Protein AF-A0A7V4DFW7-F1 (afdb_monomer_lite)

Organism: NCBI:txid1454726

Foldseek 3Di:
DVVVVVVVVVVLVCVLVVLVVCLVVCCVVVVDDSVVSVVVSVVSNVVSVVCVVVVVVVVVVVVVVD

Radius of gyration: 15.9 Å; chains: 1; bounding box: 38×12×40 Å

Secondary structure (DSSP, 8-state):
-HHHHHHHHHHHHHHHHTTTTTHHHHHHHH---HHHHHHHHHHHHHHHHHHHHHHHHHHHHHHTT-

Structure (mmCIF, N/CA/C/O backbone):
data_AF-A0A7V4DFW7-F1
#
_entry.id   AF-A0A7V4DFW7-F1
#
loop_
_atom_site.group_PDB
_atom_site.id
_atom_site.type_symbol
_atom_site.label_atom_id
_atom_site.label_alt_id
_atom_site.label_comp_id
_atom_site.label_asym_id
_atom_site.label_entity_id
_atom_site.label_seq_id
_atom_site.pdbx_PDB_ins_code
_atom_site.Cartn_x
_atom_site.Cartn_y
_atom_site.Cartn_z
_atom_site.occupancy
_atom_site.B_iso_or_equiv
_atom_site.auth_seq_id
_atom_site.auth_comp_id
_atom_site.auth_asym_id
_atom_site.auth_atom_id
_atom_site.pdbx_PDB_model_num
ATOM 1 N N . MET A 1 1 ? 10.296 -7.616 -23.096 1.00 69.31 1 MET A N 1
ATOM 2 C CA . MET A 1 1 ? 10.674 -6.831 -21.899 1.00 69.31 1 MET A CA 1
ATOM 3 C C . MET A 1 1 ? 9.549 -5.917 -21.416 1.00 69.31 1 MET A C 1
ATOM 5 O O . MET A 1 1 ? 9.123 -6.072 -20.282 1.00 69.31 1 MET A O 1
ATOM 9 N N . ALA A 1 2 ? 9.018 -5.025 -22.265 1.00 79.69 2 ALA A N 1
ATOM 10 C CA . ALA A 1 2 ? 7.998 -4.040 -21.875 1.00 79.69 2 ALA A CA 1
ATOM 11 C C . ALA A 1 2 ? 6.723 -4.650 -21.258 1.00 79.69 2 ALA A C 1
ATOM 13 O O . ALA A 1 2 ? 6.241 -4.156 -20.248 1.00 79.69 2 ALA A O 1
ATOM 14 N N . PHE A 1 3 ? 6.226 -5.766 -21.800 1.00 82.88 3 PHE A N 1
ATOM 15 C CA . PHE A 1 3 ? 5.050 -6.455 -21.252 1.00 82.88 3 PHE A CA 1
ATOM 16 C C . PHE A 1 3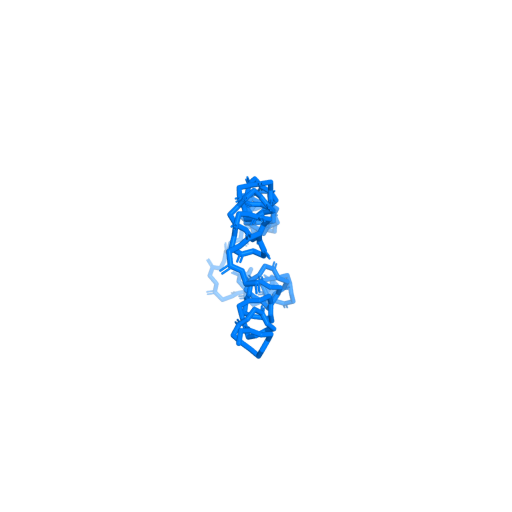 ? 5.265 -6.995 -19.826 1.00 82.88 3 PHE A C 1
ATOM 18 O O . PHE A 1 3 ? 4.373 -6.905 -18.991 1.00 82.88 3 PHE A O 1
ATOM 25 N N . LEU A 1 4 ? 6.462 -7.510 -19.520 1.00 83.94 4 LEU A N 1
ATOM 26 C CA . LEU A 1 4 ? 6.794 -7.998 -18.176 1.00 83.94 4 LEU A CA 1
ATOM 27 C C . LEU A 1 4 ? 6.924 -6.844 -17.175 1.00 83.94 4 LEU A C 1
ATOM 29 O O . LEU A 1 4 ? 6.465 -6.969 -16.046 1.00 83.94 4 LEU A O 1
ATOM 33 N N . LEU A 1 5 ? 7.500 -5.714 -17.601 1.00 82.50 5 LEU A N 1
ATOM 34 C CA . LEU A 1 5 ? 7.562 -4.496 -16.785 1.00 82.50 5 LEU A CA 1
ATOM 35 C C . LEU A 1 5 ? 6.163 -3.927 -16.523 1.00 82.50 5 LEU A C 1
ATOM 37 O O . LEU A 1 5 ? 5.866 -3.546 -15.395 1.00 82.50 5 LEU A O 1
ATOM 41 N N . PHE A 1 6 ? 5.290 -3.935 -17.535 1.00 87.44 6 PHE A N 1
ATOM 42 C CA . PHE A 1 6 ? 3.885 -3.560 -17.388 1.00 87.44 6 PHE A CA 1
ATOM 43 C C . PHE A 1 6 ? 3.170 -4.443 -16.360 1.00 87.44 6 PHE A C 1
ATOM 45 O O . PHE A 1 6 ? 2.568 -3.913 -15.432 1.00 87.44 6 PHE A O 1
ATOM 52 N N . LEU A 1 7 ? 3.266 -5.773 -16.487 1.00 88.94 7 LEU A N 1
ATOM 53 C CA . LEU A 1 7 ? 2.649 -6.693 -15.528 1.00 88.94 7 LEU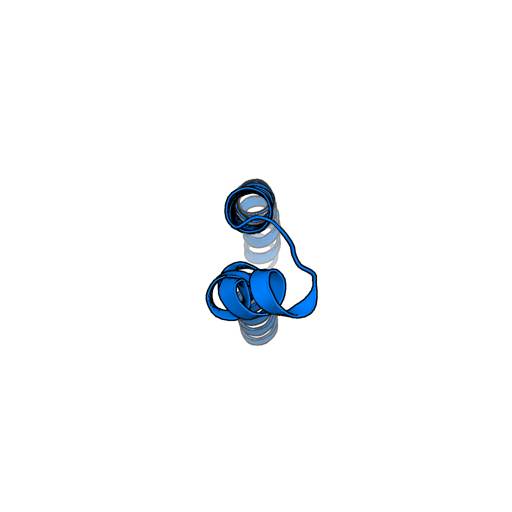 A CA 1
ATOM 54 C C . LEU A 1 7 ? 3.180 -6.458 -14.113 1.00 88.94 7 LEU A C 1
ATOM 56 O O . LEU A 1 7 ? 2.397 -6.400 -13.170 1.00 88.94 7 LEU A O 1
ATOM 60 N N . PHE A 1 8 ? 4.494 -6.284 -13.965 1.00 85.56 8 PHE A N 1
ATOM 61 C CA . PHE A 1 8 ? 5.106 -6.002 -12.672 1.00 85.56 8 PHE A CA 1
ATOM 62 C C . PHE A 1 8 ? 4.550 -4.719 -12.039 1.00 85.56 8 PHE A C 1
ATOM 64 O O . PHE A 1 8 ? 4.109 -4.756 -10.893 1.00 85.56 8 PHE A O 1
ATOM 71 N N . HIS A 1 9 ? 4.509 -3.606 -12.779 1.00 85.56 9 HIS A N 1
ATOM 72 C CA . HIS A 1 9 ? 3.922 -2.358 -12.283 1.00 85.56 9 HIS A CA 1
ATOM 73 C C . HIS A 1 9 ? 2.443 -2.505 -11.950 1.00 85.56 9 HIS A C 1
ATOM 75 O O . HIS A 1 9 ? 2.037 -2.127 -10.857 1.00 85.56 9 HIS A O 1
ATOM 81 N N . PHE A 1 10 ? 1.664 -3.146 -12.823 1.00 89.88 10 PHE A N 1
ATOM 82 C CA . PHE A 1 10 ? 0.251 -3.402 -12.566 1.00 89.88 10 PHE A CA 1
ATOM 83 C C . PHE A 1 10 ? 0.035 -4.141 -11.238 1.00 89.88 10 PHE A C 1
ATOM 85 O O . PHE A 1 10 ? -0.795 -3.723 -10.434 1.00 89.88 10 PHE A O 1
ATOM 92 N N . PHE A 1 11 ? 0.794 -5.209 -10.973 1.00 89.00 11 PHE A N 1
ATOM 93 C CA . PHE A 1 11 ? 0.661 -5.971 -9.729 1.00 89.00 11 PHE A CA 1
ATOM 94 C C . PHE A 1 11 ? 1.084 -5.175 -8.493 1.00 89.00 11 PHE A C 1
ATOM 96 O O . PHE A 1 11 ? 0.428 -5.284 -7.458 1.00 89.00 11 PHE A O 1
ATOM 103 N N . VAL A 1 12 ? 2.154 -4.384 -8.581 1.00 85.38 12 VAL A N 1
ATOM 104 C CA . VAL A 1 12 ? 2.633 -3.561 -7.459 1.00 85.38 12 VAL A CA 1
ATOM 105 C C . VAL A 1 12 ? 1.648 -2.430 -7.146 1.00 85.38 12 VAL A C 1
ATOM 107 O O . VAL A 1 12 ? 1.307 -2.214 -5.979 1.00 85.38 12 VAL A O 1
ATOM 110 N N . ASP A 1 13 ? 1.132 -1.752 -8.167 1.00 85.81 13 ASP A N 1
ATOM 111 C CA . ASP A 1 13 ? 0.148 -0.677 -8.011 1.00 85.81 13 ASP A CA 1
ATOM 112 C C . ASP A 1 13 ? -1.180 -1.224 -7.481 1.00 85.81 13 ASP A C 1
ATOM 114 O O . ASP A 1 13 ? -1.781 -0.651 -6.568 1.00 85.81 13 ASP A O 1
ATOM 118 N N . TRP A 1 14 ? -1.604 -2.384 -7.989 1.00 88.19 14 TRP A N 1
ATOM 119 C CA . TRP A 1 14 ? -2.762 -3.095 -7.467 1.00 88.19 14 TRP A CA 1
ATOM 120 C C . TRP A 1 14 ? -2.556 -3.478 -5.997 1.00 88.19 14 TRP A C 1
ATOM 122 O O . TRP A 1 14 ? -3.366 -3.100 -5.159 1.00 88.19 14 TRP A O 1
ATOM 132 N N . ALA A 1 15 ? -1.456 -4.145 -5.641 1.00 86.06 15 ALA A N 1
ATOM 133 C CA . ALA A 1 15 ? -1.212 -4.607 -4.271 1.00 86.06 15 ALA A CA 1
ATOM 134 C C . ALA A 1 15 ? -1.062 -3.462 -3.253 1.00 86.06 15 ALA A C 1
ATOM 136 O O . ALA A 1 15 ? -1.426 -3.627 -2.090 1.00 86.06 15 ALA A O 1
ATOM 137 N N . SER A 1 16 ? -0.543 -2.308 -3.675 1.00 83.75 16 SER A N 1
ATOM 138 C CA . SER A 1 16 ? -0.394 -1.129 -2.811 1.00 83.75 16 SER A CA 1
ATOM 139 C C . SER A 1 16 ? -1.690 -0.329 -2.656 1.00 83.75 16 SER A C 1
ATOM 141 O O . SER A 1 16 ? -1.941 0.217 -1.582 1.00 83.75 16 SER A O 1
ATOM 143 N N . SER A 1 17 ? -2.543 -0.296 -3.684 1.00 84.25 17 SER A N 1
ATOM 144 C CA . SER A 1 17 ? -3.779 0.503 -3.682 1.00 84.25 17 SER A CA 1
ATOM 145 C C . SER A 1 17 ? -5.009 -0.280 -3.216 1.00 84.25 17 SER A C 1
ATOM 147 O O . SER A 1 17 ? -5.934 0.294 -2.644 1.00 84.25 17 SER A O 1
ATOM 149 N N . PHE A 1 18 ? -5.031 -1.596 -3.429 1.00 87.62 18 PHE A N 1
ATOM 150 C CA . PHE A 1 18 ? -6.160 -2.476 -3.115 1.00 87.62 18 PHE A CA 1
ATOM 151 C C . PHE A 1 18 ? -6.499 -2.615 -1.615 1.00 87.62 18 PHE A C 1
ATOM 153 O O . PHE A 1 18 ? -7.680 -2.754 -1.292 1.00 87.62 18 PHE A O 1
ATOM 160 N N . PRO A 1 19 ? -5.548 -2.527 -0.665 1.00 87.62 19 PRO A N 1
ATOM 161 C CA . PRO A 1 19 ? -5.870 -2.583 0.762 1.00 87.62 19 PRO A CA 1
ATOM 162 C C . PRO A 1 19 ? -6.737 -1.417 1.257 1.00 87.62 19 PRO A C 1
ATOM 164 O O . PRO A 1 19 ? -7.498 -1.587 2.208 1.00 87.62 19 PRO A O 1
ATOM 167 N N . ALA A 1 20 ? -6.655 -0.243 0.620 1.00 88.56 20 ALA A N 1
ATOM 168 C CA . ALA A 1 20 ? -7.402 0.947 1.027 1.00 88.56 20 ALA A CA 1
ATOM 169 C C . ALA A 1 20 ? -8.936 0.776 0.966 1.00 88.56 20 ALA A C 1
ATOM 171 O O . ALA A 1 20 ? -9.588 0.985 1.992 1.00 88.56 20 ALA A O 1
ATOM 172 N N . PRO A 1 21 ? -9.543 0.351 -0.162 1.00 92.25 21 PRO A N 1
ATOM 173 C CA . PRO A 1 21 ? -10.985 0.107 -0.233 1.00 92.25 21 PRO A CA 1
ATOM 174 C C . PRO A 1 21 ? -11.456 -1.073 0.629 1.00 92.25 21 PRO A C 1
ATOM 176 O O . PRO A 1 21 ? -12.622 -1.107 1.009 1.00 92.25 21 PRO A O 1
ATOM 179 N N . LEU A 1 22 ? -10.572 -2.014 0.984 1.00 91.62 22 LEU A N 1
ATOM 180 C CA . LEU A 1 22 ? -10.883 -3.108 1.915 1.00 91.62 22 LEU A CA 1
ATOM 181 C C . LEU A 1 22 ? -10.831 -2.688 3.392 1.00 91.62 22 LEU A C 1
ATOM 183 O O . LEU A 1 22 ? -11.203 -3.469 4.267 1.00 91.62 22 LEU A O 1
ATOM 187 N N . GLY A 1 23 ? -10.412 -1.455 3.686 1.00 92.31 23 GLY A N 1
ATOM 188 C CA . GLY A 1 23 ? -10.315 -0.930 5.045 1.00 92.31 23 GLY A CA 1
ATOM 189 C C . GLY A 1 23 ? -11.573 -1.157 5.899 1.00 92.31 23 GLY A C 1
ATOM 190 O O . GLY A 1 23 ? -11.444 -1.714 6.991 1.00 92.31 23 GLY A O 1
ATOM 191 N N . PRO A 1 24 ? -12.786 -0.802 5.422 1.00 94.38 24 PRO A N 1
ATOM 192 C CA . PRO A 1 24 ? -14.031 -1.038 6.156 1.00 94.38 24 PRO A CA 1
ATOM 193 C C . PRO A 1 24 ? -14.280 -2.517 6.472 1.00 94.38 24 PRO A C 1
ATOM 195 O O . PRO A 1 24 ? -14.641 -2.840 7.599 1.00 94.38 24 PRO A O 1
ATOM 198 N N . TYR A 1 25 ? -14.005 -3.415 5.520 1.00 94.50 25 TYR A N 1
ATOM 199 C CA . TYR A 1 25 ? -14.128 -4.860 5.728 1.00 94.50 25 TYR A CA 1
ATOM 200 C C . TYR A 1 25 ? -13.196 -5.344 6.843 1.00 94.50 25 TYR A C 1
ATOM 202 O O . TYR A 1 25 ? -13.605 -6.131 7.694 1.00 94.50 25 TYR A O 1
ATOM 210 N N . PHE A 1 26 ? -11.957 -4.843 6.891 1.00 93.62 26 PHE A N 1
ATOM 211 C CA . PHE A 1 26 ? -11.024 -5.223 7.950 1.00 93.62 26 PHE A CA 1
ATOM 212 C C . PHE A 1 26 ? -11.457 -4.737 9.335 1.00 93.62 26 PHE A C 1
ATOM 214 O O . PHE A 1 26 ? -11.263 -5.441 10.327 1.00 93.62 26 PHE A O 1
ATOM 221 N N . VAL A 1 27 ? -12.062 -3.553 9.404 1.00 95.38 27 VAL A N 1
ATOM 222 C CA . VAL A 1 27 ? -12.612 -3.005 10.649 1.00 95.38 27 VAL A CA 1
ATOM 223 C C . VAL A 1 27 ? -13.815 -3.826 11.116 1.00 95.38 27 VAL A C 1
ATOM 225 O O . VAL A 1 27 ? -13.883 -4.191 12.286 1.00 95.38 27 VAL A O 1
ATOM 228 N N . GLU A 1 28 ? -14.741 -4.145 10.213 1.00 96.31 28 GLU A N 1
ATOM 229 C CA . GLU A 1 28 ? -15.988 -4.837 10.548 1.00 96.31 28 GLU A CA 1
ATOM 230 C C . GLU A 1 28 ? -15.770 -6.322 10.865 1.00 96.31 28 GLU A C 1
ATOM 232 O O . GLU A 1 28 ? -16.243 -6.807 11.890 1.00 96.31 28 GLU A O 1
ATOM 237 N N . HIS A 1 29 ? -15.021 -7.039 10.023 1.00 97.00 29 HIS A N 1
ATOM 238 C CA . HIS A 1 29 ? -14.882 -8.493 10.122 1.00 97.00 29 HIS A CA 1
ATOM 239 C C . HIS A 1 29 ? -13.840 -8.939 11.155 1.00 97.00 29 HIS A C 1
ATOM 241 O O . HIS A 1 29 ? -14.020 -9.959 11.815 1.00 97.00 29 HIS A O 1
ATOM 247 N N . TYR A 1 30 ? -12.747 -8.183 11.311 1.00 94.69 30 TYR A N 1
ATOM 248 C CA . TYR A 1 30 ? -11.667 -8.520 12.250 1.00 94.69 30 TYR A CA 1
ATOM 249 C C . TYR A 1 30 ? -11.679 -7.655 13.516 1.00 94.69 30 TYR A C 1
ATOM 251 O O . TYR A 1 30 ? -10.766 -7.766 14.335 1.00 94.69 30 TYR A O 1
ATOM 259 N N . HIS A 1 31 ? -12.683 -6.784 13.679 1.00 95.19 31 HIS A N 1
ATOM 260 C CA . HIS A 1 31 ? -12.808 -5.855 14.809 1.00 95.19 31 HIS A CA 1
ATOM 261 C C . HIS A 1 31 ? -11.548 -5.007 15.049 1.00 95.19 31 HIS A C 1
ATOM 263 O O . HIS A 1 31 ? -11.226 -4.628 16.179 1.00 95.19 31 HIS A O 1
ATOM 269 N N . LEU A 1 32 ? -10.805 -4.711 13.980 1.00 95.19 32 LEU A N 1
ATOM 270 C CA . LEU A 1 32 ? -9.603 -3.891 14.054 1.00 95.19 32 LEU A CA 1
ATOM 271 C C . LEU A 1 32 ? -9.980 -2.418 14.195 1.00 95.19 32 LEU A C 1
ATOM 273 O O . LEU A 1 32 ? -10.942 -1.941 13.597 1.00 95.19 32 LEU A O 1
ATOM 277 N N . SER A 1 33 ? -9.174 -1.657 14.936 1.00 96.00 33 SER A N 1
ATOM 278 C CA . SER A 1 33 ? -9.365 -0.208 14.981 1.00 96.00 33 SER A CA 1
ATOM 279 C C . SER A 1 33 ? -9.072 0.416 13.613 1.00 96.00 33 SER A C 1
ATOM 281 O O . SER A 1 33 ? -8.122 0.026 12.925 1.00 96.00 33 SER A O 1
ATOM 283 N N . THR A 1 34 ? -9.825 1.452 13.246 1.00 94.06 34 THR A N 1
ATOM 284 C CA . THR A 1 34 ? -9.579 2.249 12.033 1.00 94.06 34 THR A CA 1
ATOM 285 C C . THR A 1 34 ? -8.155 2.797 11.979 1.00 94.06 34 THR A C 1
ATOM 287 O O . THR A 1 34 ? -7.561 2.843 10.905 1.00 94.06 34 THR A O 1
ATOM 290 N N . LYS A 1 35 ? -7.573 3.154 13.133 1.00 95.81 35 LYS A N 1
ATOM 291 C CA . LYS A 1 35 ? -6.179 3.609 13.242 1.00 95.81 35 LYS A CA 1
ATOM 292 C C . LYS A 1 35 ? -5.179 2.505 12.889 1.00 95.81 35 LYS A C 1
ATOM 294 O O . LYS A 1 35 ? -4.179 2.774 12.233 1.00 95.81 35 LYS A O 1
ATOM 299 N N . THR A 1 36 ? -5.430 1.273 13.324 1.00 95.31 36 THR A N 1
ATOM 300 C CA . THR A 1 36 ? -4.563 0.125 13.019 1.00 95.31 36 THR A CA 1
ATOM 301 C C . THR A 1 36 ? -4.583 -0.179 11.524 1.00 95.31 36 THR A C 1
ATOM 303 O O . THR A 1 36 ? -3.528 -0.351 10.916 1.00 95.31 36 THR A O 1
ATOM 306 N N . VAL A 1 37 ? -5.773 -0.192 10.919 1.00 95.12 37 VAL A N 1
ATOM 307 C CA . VAL A 1 37 ? -5.947 -0.464 9.485 1.00 95.12 37 VAL A CA 1
ATOM 308 C C . VAL A 1 37 ? -5.300 0.632 8.634 1.00 95.12 37 VAL A C 1
ATOM 310 O O . VAL A 1 37 ? -4.537 0.326 7.719 1.00 95.12 37 VAL A O 1
ATOM 313 N N . SER A 1 38 ? -5.514 1.908 8.967 1.00 93.94 38 SER A N 1
ATOM 314 C CA . SER A 1 38 ? -4.890 3.019 8.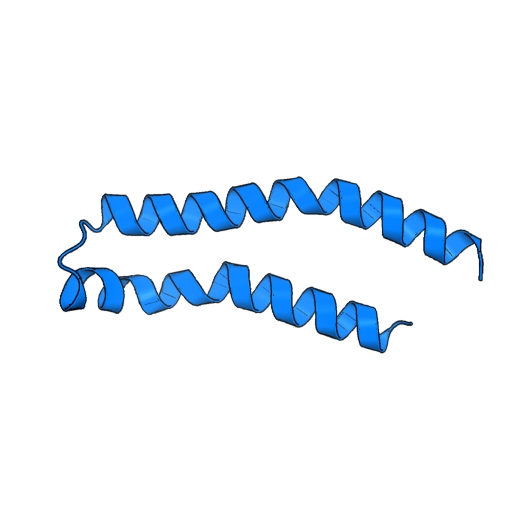237 1.00 93.94 38 SER A CA 1
ATOM 315 C C . SER A 1 38 ? -3.367 3.050 8.387 1.00 93.94 38 SER A C 1
ATOM 317 O O . SER A 1 38 ? -2.668 3.343 7.414 1.00 93.94 38 SER A O 1
ATOM 319 N N . ALA A 1 39 ? -2.835 2.684 9.558 1.00 95.62 39 ALA A N 1
ATOM 320 C CA . ALA A 1 39 ? -1.397 2.546 9.771 1.00 95.62 39 ALA A CA 1
ATOM 321 C C . ALA A 1 39 ? -0.803 1.417 8.915 1.00 95.62 39 ALA A C 1
ATOM 323 O O . ALA A 1 39 ? 0.242 1.617 8.300 1.00 95.62 39 ALA A O 1
ATOM 324 N N . ALA A 1 40 ? -1.478 0.268 8.818 1.00 92.94 40 ALA A N 1
ATOM 325 C CA . ALA A 1 40 ? -1.035 -0.847 7.982 1.00 92.94 40 ALA A CA 1
ATOM 326 C C . ALA A 1 40 ? -1.032 -0.483 6.486 1.00 92.94 40 ALA A C 1
ATOM 328 O O . ALA A 1 40 ? -0.039 -0.721 5.802 1.00 92.94 40 ALA A O 1
ATOM 329 N N . ILE A 1 41 ? -2.100 0.155 5.992 1.00 92.50 41 ILE A N 1
ATOM 330 C CA . ILE A 1 41 ? -2.181 0.631 4.599 1.00 92.50 41 ILE A CA 1
ATOM 331 C C . ILE A 1 41 ? -1.062 1.643 4.311 1.00 92.50 41 ILE A C 1
ATOM 333 O O . ILE A 1 41 ? -0.350 1.525 3.315 1.00 92.50 41 ILE A O 1
ATOM 337 N N . THR A 1 42 ? -0.860 2.607 5.212 1.00 92.38 42 THR A N 1
ATOM 338 C CA . THR A 1 42 ? 0.214 3.605 5.087 1.00 92.38 42 THR A CA 1
ATOM 339 C C . THR A 1 42 ? 1.594 2.949 5.080 1.00 92.38 42 THR A C 1
ATOM 341 O O . THR A 1 42 ? 2.444 3.312 4.270 1.00 92.38 42 THR A O 1
ATOM 344 N N . ALA A 1 43 ? 1.820 1.960 5.948 1.00 92.38 43 ALA A N 1
ATOM 345 C CA . ALA A 1 43 ? 3.078 1.227 6.007 1.00 92.38 43 ALA A CA 1
ATOM 346 C C . ALA A 1 43 ? 3.354 0.466 4.704 1.00 92.38 43 ALA A C 1
ATOM 348 O O . ALA A 1 43 ? 4.482 0.501 4.219 1.00 92.38 43 ALA A O 1
ATOM 349 N N . LEU A 1 44 ? 2.340 -0.160 4.097 1.00 89.38 44 LEU A N 1
ATOM 350 C CA . LEU A 1 44 ? 2.479 -0.819 2.794 1.00 89.38 44 LEU A CA 1
ATOM 351 C C . LEU A 1 44 ? 2.867 0.174 1.692 1.00 89.38 44 LEU A C 1
ATOM 353 O O . LEU A 1 44 ? 3.797 -0.097 0.932 1.00 89.38 44 LEU A O 1
ATOM 357 N N . GLY A 1 45 ? 2.217 1.340 1.639 1.00 88.94 45 GLY A N 1
ATOM 358 C CA . GLY A 1 45 ? 2.567 2.396 0.683 1.00 88.94 45 GLY A CA 1
ATOM 359 C C . GLY A 1 45 ? 3.988 2.935 0.884 1.00 88.94 45 GLY A C 1
ATOM 360 O O . GLY A 1 45 ? 4.733 3.110 -0.079 1.00 88.94 45 GLY A O 1
ATOM 361 N N . PHE A 1 46 ? 4.396 3.139 2.138 1.00 90.94 46 PHE A N 1
ATOM 362 C CA . PHE A 1 46 ? 5.746 3.586 2.481 1.00 90.94 46 PHE A CA 1
ATOM 363 C C . PHE A 1 46 ? 6.814 2.545 2.124 1.00 90.94 46 PHE A C 1
ATOM 365 O O . PHE A 1 46 ? 7.815 2.875 1.496 1.00 90.94 46 PHE A O 1
ATOM 372 N N . LEU A 1 47 ? 6.605 1.273 2.471 1.00 88.31 47 LEU A N 1
ATOM 373 C CA . LEU A 1 47 ? 7.531 0.202 2.096 1.00 88.31 47 LEU A CA 1
ATOM 374 C C . LEU A 1 47 ? 7.617 0.054 0.573 1.00 88.31 47 LEU A C 1
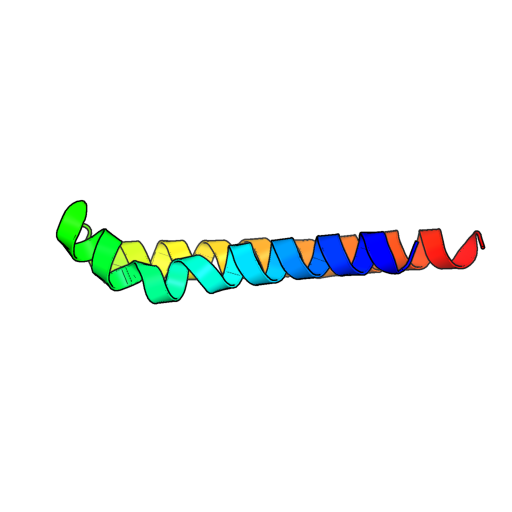ATOM 376 O O . LEU A 1 47 ? 8.711 -0.121 0.039 1.00 88.31 47 LEU A O 1
ATOM 380 N N . GLY A 1 48 ? 6.490 0.193 -0.129 1.00 85.75 48 GLY A N 1
ATOM 381 C CA . GLY A 1 48 ? 6.453 0.226 -1.588 1.00 85.75 48 GLY A CA 1
ATOM 382 C C . GLY A 1 48 ? 7.320 1.347 -2.166 1.00 85.75 48 GLY A C 1
ATOM 383 O O . GLY A 1 48 ? 8.147 1.087 -3.043 1.00 85.75 48 GLY A O 1
ATOM 384 N N . SER A 1 49 ? 7.218 2.571 -1.639 1.00 87.56 49 SER A N 1
ATOM 385 C CA . SER A 1 49 ? 8.001 3.708 -2.143 1.00 87.56 49 SER A CA 1
ATOM 386 C C . SER A 1 49 ? 9.510 3.539 -1.939 1.00 87.56 49 SER A C 1
ATOM 388 O O . SER A 1 49 ? 10.285 3.920 -2.815 1.00 87.56 49 SER A O 1
ATOM 390 N N . LEU A 1 50 ? 9.949 2.873 -0.863 1.00 89.00 50 LEU A N 1
ATOM 391 C CA . LEU A 1 50 ? 11.368 2.551 -0.647 1.00 89.00 50 LEU A CA 1
ATOM 392 C C . LEU A 1 50 ? 11.951 1.632 -1.730 1.00 89.00 50 LEU A C 1
ATOM 394 O O . LEU A 1 50 ? 13.153 1.672 -1.994 1.00 89.00 50 LEU A O 1
ATOM 398 N N . THR A 1 51 ? 11.119 0.812 -2.375 1.00 84.19 51 THR A N 1
ATOM 399 C CA . THR A 1 51 ? 11.573 -0.087 -3.448 1.00 84.19 51 THR A CA 1
ATOM 400 C C . THR A 1 51 ? 11.686 0.604 -4.811 1.00 84.19 51 THR A C 1
ATOM 402 O O . THR A 1 51 ? 12.411 0.113 -5.678 1.00 84.19 51 THR A O 1
ATOM 405 N N . GLN A 1 52 ? 11.053 1.769 -5.004 1.00 84.62 52 GLN A N 1
ATOM 406 C CA . GLN A 1 52 ? 11.039 2.474 -6.294 1.00 84.62 52 GLN A CA 1
ATOM 407 C C . GLN A 1 52 ? 12.435 2.933 -6.767 1.00 84.62 52 GLN A C 1
ATOM 409 O O . GLN A 1 52 ? 12.762 2.684 -7.930 1.00 84.62 52 GLN A O 1
ATOM 414 N N . PRO A 1 53 ? 13.314 3.521 -5.924 1.00 88.38 53 PRO A N 1
ATOM 415 C CA . PRO A 1 53 ? 14.672 3.880 -6.343 1.00 88.38 53 PRO A CA 1
ATOM 416 C C . PRO A 1 53 ? 15.516 2.664 -6.744 1.00 88.38 53 PRO A C 1
ATOM 418 O O . PRO A 1 53 ? 16.262 2.717 -7.722 1.00 88.38 53 PRO A O 1
ATOM 421 N N . LEU A 1 54 ? 15.380 1.548 -6.018 1.00 85.44 54 LEU A N 1
ATOM 422 C CA . LEU A 1 54 ? 16.088 0.302 -6.326 1.00 85.44 54 LEU A CA 1
ATOM 423 C C . LEU A 1 54 ? 15.634 -0.268 -7.673 1.00 85.44 54 LEU A C 1
ATOM 425 O O . LEU A 1 54 ? 16.466 -0.675 -8.486 1.00 85.44 54 LEU A O 1
ATOM 429 N N . PHE A 1 55 ? 14.325 -0.238 -7.931 1.00 82.75 55 PHE A N 1
ATOM 430 C CA . PHE A 1 55 ? 13.765 -0.637 -9.215 1.00 82.75 55 PHE A CA 1
ATOM 431 C C . PHE A 1 55 ? 14.269 0.253 -10.356 1.00 82.75 55 PHE A C 1
ATOM 433 O O . PHE A 1 55 ? 14.679 -0.268 -11.390 1.00 82.75 55 PHE A O 1
ATOM 440 N N . ALA A 1 56 ? 14.313 1.575 -10.164 1.00 84.06 56 ALA A N 1
ATOM 441 C CA . ALA A 1 56 ? 14.812 2.506 -11.175 1.00 84.06 56 ALA A CA 1
ATOM 442 C C . ALA A 1 56 ? 16.281 2.229 -11.548 1.00 84.06 56 ALA A C 1
ATOM 444 O O . ALA A 1 56 ? 16.627 2.206 -12.731 1.00 84.06 56 ALA A O 1
ATOM 445 N N . LEU A 1 57 ? 17.137 1.945 -10.559 1.00 87.50 57 LEU A N 1
ATOM 446 C CA . LEU A 1 57 ? 18.539 1.576 -10.795 1.00 87.50 57 LEU A CA 1
ATOM 447 C C . LEU A 1 57 ? 18.675 0.246 -11.551 1.00 87.50 57 LEU A C 1
ATOM 449 O O . LEU A 1 57 ? 19.499 0.128 -12.462 1.00 87.50 57 LEU A O 1
ATOM 453 N N . TRP A 1 58 ? 17.879 -0.758 -11.182 1.00 85.31 58 TRP A N 1
ATOM 454 C CA . TRP A 1 58 ? 17.869 -2.058 -11.852 1.00 85.31 58 TRP A CA 1
ATOM 455 C C . TRP A 1 58 ? 17.361 -1.956 -13.298 1.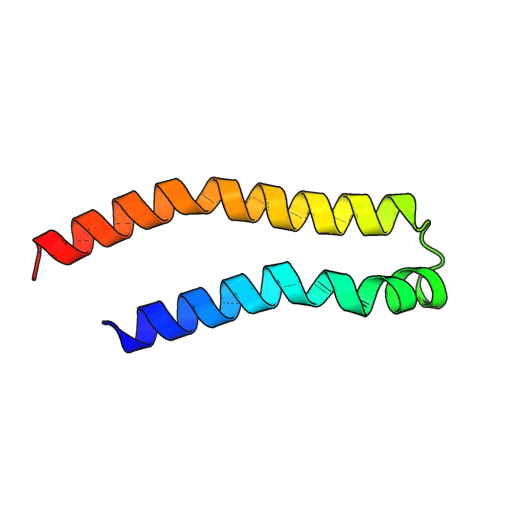00 85.31 58 TRP A C 1
ATOM 457 O O . TRP A 1 58 ? 18.023 -2.441 -14.219 1.00 85.31 58 TRP A O 1
ATOM 467 N N . ALA A 1 59 ? 16.243 -1.260 -13.512 1.00 80.88 59 ALA A N 1
ATOM 468 C CA . ALA A 1 59 ? 15.653 -1.050 -14.830 1.00 80.88 59 ALA A CA 1
ATOM 469 C C . ALA A 1 59 ? 16.588 -0.245 -15.749 1.00 80.88 59 ALA A C 1
ATOM 471 O O . ALA A 1 59 ? 16.769 -0.609 -16.911 1.00 80.88 59 ALA A O 1
ATOM 472 N N . GLY A 1 60 ? 17.250 0.790 -15.217 1.00 82.56 60 GLY A N 1
ATOM 473 C CA . GLY A 1 60 ? 18.247 1.572 -15.953 1.00 82.56 60 GLY A CA 1
ATOM 474 C C . GLY A 1 60 ? 19.444 0.734 -16.410 1.00 82.56 60 GLY A C 1
ATOM 475 O O . GLY A 1 60 ? 19.891 0.863 -17.547 1.00 82.56 60 GLY A O 1
ATOM 476 N N . ARG A 1 61 ? 19.927 -0.194 -15.572 1.00 81.44 61 ARG A N 1
ATOM 477 C CA . ARG A 1 61 ? 20.986 -1.138 -15.972 1.00 81.44 61 ARG A CA 1
ATOM 478 C C . ARG A 1 61 ? 20.533 -2.087 -17.073 1.00 81.44 61 ARG A C 1
ATOM 480 O O . ARG A 1 61 ? 21.266 -2.272 -18.035 1.00 81.44 61 ARG A O 1
ATOM 487 N N . MET A 1 62 ? 19.338 -2.663 -16.962 1.00 70.75 62 MET A N 1
ATOM 488 C CA . MET A 1 62 ? 18.820 -3.564 -17.996 1.00 70.75 62 MET A CA 1
ATOM 489 C C . MET A 1 62 ? 18.579 -2.866 -19.336 1.00 70.75 62 MET A C 1
ATOM 491 O O . MET A 1 62 ? 18.759 -3.491 -20.377 1.00 70.75 62 MET A O 1
ATOM 495 N N . SER A 1 63 ? 18.209 -1.583 -19.319 1.00 66.31 63 SER A N 1
ATOM 496 C CA . SER A 1 63 ? 18.038 -0.792 -20.540 1.00 66.31 63 SER A CA 1
ATOM 497 C C . SER A 1 63 ? 19.350 -0.520 -21.279 1.00 66.31 63 SER A C 1
ATOM 499 O O . SER A 1 63 ? 19.313 -0.360 -22.489 1.00 66.31 63 SER A O 1
ATOM 501 N N . ASN A 1 64 ? 20.489 -0.460 -20.582 1.00 65.06 64 ASN A N 1
ATOM 502 C CA . ASN A 1 64 ? 21.798 -0.177 -21.190 1.00 65.06 64 ASN A CA 1
ATOM 503 C C . ASN A 1 64 ? 22.474 -1.415 -21.811 1.00 65.06 64 ASN A C 1
ATOM 505 O O . ASN A 1 64 ? 23.543 -1.297 -22.404 1.00 65.06 64 ASN A O 1
ATOM 509 N N . HIS A 1 65 ? 21.892 -2.603 -21.629 1.00 57.94 65 HIS A N 1
ATOM 510 C CA . HIS A 1 65 ? 22.393 -3.871 -22.169 1.00 57.94 65 HIS A CA 1
ATOM 511 C C . HIS A 1 65 ? 21.539 -4.407 -23.336 1.00 57.94 65 HIS A C 1
ATOM 513 O O . HIS A 1 65 ? 21.715 -5.558 -23.737 1.00 57.94 65 HIS A O 1
ATOM 519 N N . LEU A 1 66 ? 20.632 -3.581 -23.865 1.00 50.97 66 LEU A N 1
ATOM 520 C CA . LEU A 1 66 ? 19.868 -3.792 -25.098 1.00 50.97 66 LEU A CA 1
ATOM 521 C C . LEU A 1 66 ? 20.258 -2.740 -26.137 1.00 50.97 66 LEU A C 1
ATOM 523 O O . LEU A 1 66 ? 20.177 -3.078 -27.337 1.00 50.97 66 LEU A O 1
#

Sequence (66 aa):
MAFLLFLFHFFVDWASSFPAPLGPYFVEHYHLSTKTVSAAITALGFLGSLTQPLFALWAGRMSNHL

InterPro domains:
  IPR036259 MFS transporter superfamily [SSF1034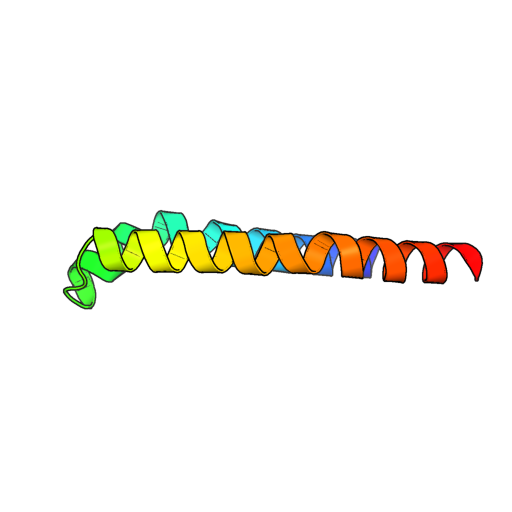73] (3-62)

pLDDT: mean 86.8, std 8.89, range [50.97, 97.0]